Protein AF-A0A356X049-F1 (afdb_monomer)

Secondary structure (DSSP, 8-state):
----SEEEEEE--HHHHHHTEEEEEEEEETTS--S-EEEEEEETTTTEEEEPPHHHHHHHHHHH-HHHHHHHHHHHHHHHHHHHHTT-

Nearest PDB structures (foldseek):
  8e2l-assembly1_A  TM=7.341E-01  e=4.185E-02  Lates calcarifer
  8e2l-assembly1_D  TM=7.223E-01  e=1.070E-01  Lates calcarifer
  8e2l-assembly1_F  TM=7.205E-01  e=1.070E-01  Lates calcarifer
  8e2l-assembly1_E  TM=7.245E-01  e=1.766E-01  Lates calcarifer
  7t8c-assembly1_B  TM=7.246E-01  e=2.002E-01  Homo sapiens

Foldseek 3Di:
DPPDQWDKDKDDDPLCVVVQKIWIATCHHNVDDHGDIAIWGADPVVRDIGHDDPVVVVVVCCSPPVPVVVVVVVVVVVVVVVVVVVVD

Sequence (88 aa):
LQVSDVVLGLSRKPEEKA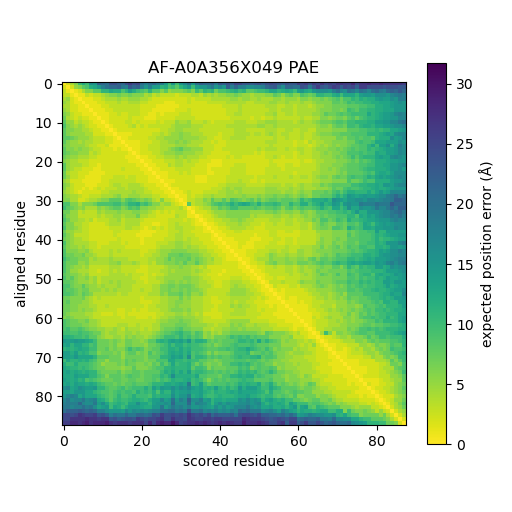TGYARLFVAKNRAGMDGINMVIKIDTAKSTFKTVTADEKEEYDILTNPKQKMKEIWNRVQTAKKELHDGE

Mean predicted aligned error: 6.98 Å

Solvent-accessible surface area (backbone atoms only — not comparable to full-atom values): 5174 Å² total; per-residue (Å²): 132,86,82,70,56,63,39,76,44,81,47,66,55,75,72,33,56,77,73,27,39,36,39,42,31,29,75,36,35,75,93,50,80,50,75,45,76,41,67,33,35,46,43,76,92,75,74,42,78,40,80,58,52,78,68,58,45,51,53,49,45,43,74,76,39,46,72,61,48,52,51,54,53,50,53,52,52,53,51,54,55,48,60,62,62,78,72,114

Radius of gyration: 18.75 Å; Cα contacts (8 Å, |Δi|>4): 97; chains: 1; bounding box: 48×43×43 Å

Structure (mmCIF, N/CA/C/O backbone):
data_AF-A0A356X049-F1
#
_entry.id   AF-A0A356X049-F1
#
loop_
_atom_site.group_PDB
_atom_site.id
_atom_site.type_symbol
_atom_site.label_atom_id
_atom_site.label_alt_id
_atom_site.label_comp_id
_atom_site.label_asym_id
_atom_site.label_entity_id
_atom_site.label_seq_id
_atom_site.pdbx_PDB_ins_code
_atom_site.Cartn_x
_atom_site.Cartn_y
_atom_site.Cartn_z
_atom_site.occupancy
_atom_site.B_iso_or_equiv
_atom_site.auth_seq_id
_atom_site.auth_comp_id
_atom_site.auth_asym_id
_atom_site.auth_atom_id
_atom_site.pdbx_PDB_model_num
ATOM 1 N N . LEU A 1 1 ? 23.730 -0.153 -14.908 1.00 47.47 1 LEU A N 1
ATOM 2 C CA . LEU A 1 1 ? 22.608 0.765 -15.222 1.00 47.47 1 LEU A CA 1
ATOM 3 C C . LEU A 1 1 ? 21.322 0.132 -14.714 1.00 47.47 1 LEU A C 1
ATOM 5 O O . LEU A 1 1 ? 21.096 -1.039 -14.984 1.00 47.47 1 LEU A O 1
ATOM 9 N N . GLN A 1 2 ? 20.528 0.853 -13.925 1.00 71.88 2 GLN A N 1
ATOM 10 C CA . GLN A 1 2 ? 19.272 0.328 -13.386 1.00 71.88 2 GLN A CA 1
ATOM 11 C C . GLN A 1 2 ? 18.201 0.358 -14.490 1.00 71.88 2 GLN A C 1
ATOM 13 O O . GLN A 1 2 ? 17.778 1.438 -14.894 1.00 71.88 2 GLN A O 1
ATOM 18 N N . VAL A 1 3 ? 17.806 -0.818 -14.986 1.00 88.88 3 VAL A N 1
ATOM 19 C CA . VAL A 1 3 ? 17.040 -0.992 -16.239 1.00 88.88 3 VAL A CA 1
ATOM 20 C C . VAL A 1 3 ? 15.559 -0.614 -16.107 1.00 88.88 3 VAL A C 1
ATOM 22 O O . VAL A 1 3 ? 14.954 -0.175 -17.074 1.00 88.88 3 VAL A O 1
ATOM 25 N N . SER A 1 4 ? 14.967 -0.755 -14.920 1.00 90.94 4 SER A N 1
ATOM 26 C CA . SER A 1 4 ? 13.523 -0.570 -14.726 1.00 90.94 4 SER A CA 1
ATOM 27 C C . SER A 1 4 ? 13.090 0.893 -14.819 1.00 90.94 4 SER A C 1
ATOM 29 O O . SER A 1 4 ? 13.688 1.752 -14.163 1.00 90.94 4 SER A O 1
ATOM 31 N N . ASP A 1 5 ? 12.003 1.151 -15.549 1.00 91.81 5 ASP A N 1
ATOM 32 C CA . ASP A 1 5 ? 11.368 2.472 -15.630 1.00 91.81 5 ASP A CA 1
ATOM 33 C C . ASP A 1 5 ? 10.538 2.798 -14.380 1.00 91.81 5 ASP A C 1
ATOM 35 O O . ASP A 1 5 ? 10.598 3.918 -13.875 1.00 91.81 5 ASP A O 1
ATOM 39 N N . VAL A 1 6 ? 9.819 1.815 -13.831 1.00 92.12 6 VAL A N 1
ATOM 40 C CA . VAL A 1 6 ? 9.024 1.950 -12.601 1.00 92.12 6 VAL A CA 1
ATOM 41 C C . VAL A 1 6 ? 9.294 0.758 -11.686 1.00 92.12 6 VAL A C 1
ATOM 43 O O . VAL A 1 6 ? 9.396 -0.377 -12.148 1.00 92.12 6 VAL A O 1
ATOM 46 N N . VAL A 1 7 ? 9.412 1.011 -10.384 1.00 93.69 7 VAL A N 1
ATOM 47 C CA . VAL A 1 7 ? 9.501 -0.026 -9.349 1.00 93.69 7 VAL A CA 1
ATOM 48 C C . VAL A 1 7 ? 8.414 0.239 -8.322 1.00 93.69 7 VAL A C 1
ATOM 50 O O . VAL A 1 7 ? 8.370 1.313 -7.721 1.00 93.69 7 VAL A O 1
ATOM 53 N N . LEU A 1 8 ? 7.549 -0.751 -8.121 1.00 94.00 8 LEU A N 1
ATOM 54 C CA . LEU A 1 8 ? 6.446 -0.700 -7.170 1.00 94.00 8 LEU A CA 1
ATOM 55 C C . LEU A 1 8 ? 6.681 -1.724 -6.059 1.00 94.00 8 LEU A C 1
ATOM 57 O O . LEU A 1 8 ? 7.007 -2.878 -6.329 1.00 94.00 8 LEU A O 1
ATOM 61 N N . GLY A 1 9 ? 6.501 -1.305 -4.814 1.00 94.75 9 GLY A N 1
ATOM 62 C CA . GLY A 1 9 ? 6.472 -2.173 -3.646 1.00 94.75 9 GLY A CA 1
ATOM 63 C C . GLY A 1 9 ? 5.034 -2.408 -3.210 1.00 94.75 9 GLY A C 1
ATOM 64 O O . GLY A 1 9 ? 4.290 -1.454 -3.005 1.00 94.75 9 GLY A O 1
ATOM 65 N N . LEU A 1 10 ? 4.642 -3.668 -3.034 1.00 93.50 10 LEU A N 1
ATOM 66 C CA . LEU A 1 10 ? 3.365 -4.017 -2.420 1.00 93.50 10 LEU A CA 1
ATOM 67 C C . LEU A 1 10 ? 3.616 -4.559 -1.016 1.00 93.50 10 LEU A C 1
ATOM 69 O O . LEU A 1 10 ? 4.350 -5.531 -0.848 1.00 93.50 10 LEU A O 1
ATOM 73 N N . SER A 1 11 ? 2.992 -3.950 -0.013 1.00 91.56 11 SER A N 1
ATOM 74 C CA . SER A 1 11 ? 3.188 -4.310 1.392 1.00 91.56 11 SER A CA 1
ATOM 75 C C . SER A 1 11 ? 1.858 -4.457 2.124 1.00 91.56 11 SER A C 1
ATOM 77 O O . SER A 1 11 ? 0.905 -3.724 1.856 1.00 91.56 11 SER A O 1
ATOM 79 N N . ARG A 1 12 ? 1.790 -5.461 3.006 1.00 91.19 12 ARG A N 1
ATOM 80 C CA . ARG A 1 12 ? 0.627 -5.796 3.836 1.00 91.19 12 ARG A CA 1
ATOM 81 C C . ARG A 1 12 ? 1.075 -6.463 5.130 1.00 91.19 12 ARG A C 1
ATOM 83 O O . ARG A 1 12 ? 1.751 -7.491 5.078 1.00 91.19 12 ARG A O 1
ATOM 90 N N . LYS A 1 13 ? 0.652 -5.930 6.271 1.00 90.56 13 LYS A N 1
ATOM 91 C CA . LYS A 1 13 ? 0.670 -6.617 7.566 1.00 90.56 13 LYS A CA 1
ATOM 92 C C . LYS A 1 13 ? -0.435 -7.685 7.621 1.00 90.56 13 LYS A C 1
ATOM 94 O O . LYS A 1 13 ? -1.360 -7.653 6.804 1.00 90.56 13 LYS A O 1
ATOM 99 N N . PRO A 1 14 ? -0.376 -8.634 8.573 1.00 90.31 14 PRO A N 1
ATOM 100 C CA . PRO A 1 14 ? -1.397 -9.676 8.712 1.00 90.31 14 PRO A CA 1
ATOM 101 C C . PRO A 1 14 ? -2.831 -9.132 8.832 1.00 90.31 14 PRO A C 1
ATOM 103 O O . PRO A 1 14 ? -3.743 -9.675 8.215 1.00 90.31 14 PRO A O 1
ATOM 106 N N . GLU A 1 15 ? -3.013 -8.026 9.553 1.00 89.12 15 GLU A N 1
ATOM 107 C CA . GLU A 1 15 ? -4.308 -7.358 9.760 1.00 89.12 15 GLU A CA 1
ATOM 108 C C . GLU A 1 15 ? -4.867 -6.758 8.456 1.00 89.12 15 GLU A C 1
ATOM 110 O O . GLU A 1 15 ? -6.044 -6.919 8.129 1.00 89.12 15 GLU A O 1
ATOM 115 N N . GLU A 1 16 ? -4.001 -6.138 7.651 1.00 90.19 16 GLU A N 1
ATOM 116 C CA . GLU A 1 16 ? -4.352 -5.598 6.330 1.00 90.19 16 GLU A CA 1
ATOM 117 C C . GLU A 1 16 ? -4.694 -6.732 5.348 1.00 90.19 16 GLU A C 1
ATOM 119 O O . GLU A 1 16 ? -5.633 -6.636 4.561 1.00 90.19 16 GLU A O 1
ATOM 124 N N . LYS A 1 17 ? -3.985 -7.868 5.430 1.00 89.81 17 LYS A N 1
ATOM 125 C CA . LYS A 1 17 ? -4.277 -9.049 4.604 1.00 89.81 17 LYS A CA 1
ATOM 126 C C . LYS A 1 17 ? -5.667 -9.624 4.892 1.00 89.81 17 LYS A C 1
ATOM 128 O O . LYS A 1 17 ? -6.328 -10.048 3.949 1.00 89.81 17 LYS A O 1
ATOM 133 N N . ALA A 1 18 ? -6.096 -9.642 6.155 1.00 88.75 18 ALA A N 1
ATOM 134 C CA . ALA A 1 18 ? -7.405 -10.166 6.550 1.00 88.75 18 ALA A CA 1
ATOM 135 C C . ALA A 1 18 ? -8.571 -9.307 6.029 1.00 88.75 18 ALA A C 1
ATOM 137 O O . ALA A 1 18 ? -9.624 -9.835 5.686 1.00 88.75 18 ALA A O 1
ATOM 138 N N . THR A 1 19 ? -8.366 -7.995 5.932 1.00 90.69 19 THR A N 1
ATOM 139 C CA . THR A 1 19 ? -9.366 -7.013 5.476 1.00 90.69 19 THR A CA 1
ATOM 140 C C . THR A 1 19 ? -9.302 -6.736 3.969 1.00 90.69 19 THR A C 1
ATOM 142 O O . THR A 1 19 ? -10.197 -6.113 3.399 1.00 90.69 19 THR A O 1
ATOM 145 N N . GLY A 1 20 ? -8.252 -7.216 3.300 1.00 91.50 20 GLY A N 1
ATOM 146 C CA . GLY A 1 20 ? -8.005 -6.984 1.879 1.00 91.50 20 GLY A CA 1
ATOM 147 C C . GLY A 1 20 ? -7.321 -5.648 1.583 1.00 91.50 20 GLY A C 1
ATOM 148 O O . GLY A 1 20 ? -7.098 -5.343 0.413 1.00 91.50 20 GLY A O 1
ATOM 149 N N . TYR A 1 21 ? -6.946 -4.865 2.596 1.00 94.94 21 TYR A N 1
ATOM 150 C CA . TYR A 1 21 ? -6.181 -3.634 2.409 1.00 94.94 21 TYR A CA 1
ATOM 151 C C . TYR A 1 21 ? -4.710 -3.917 2.086 1.00 94.94 21 TYR A C 1
ATOM 153 O O . TYR A 1 21 ? -4.146 -4.955 2.440 1.00 94.94 21 TYR A O 1
ATOM 161 N N . ALA A 1 22 ? -4.078 -2.985 1.378 1.00 93.94 22 ALA A N 1
ATOM 162 C CA . ALA A 1 22 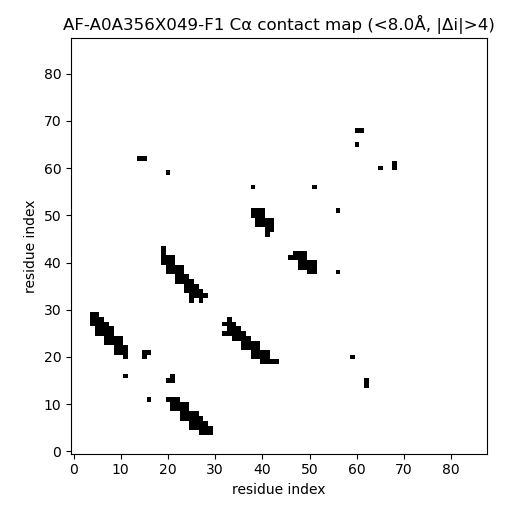? -2.660 -3.014 1.067 1.00 93.94 22 ALA A CA 1
ATOM 163 C C . ALA A 1 22 ? -2.093 -1.621 0.842 1.00 93.94 22 ALA A C 1
ATOM 165 O O . ALA A 1 22 ? -2.807 -0.696 0.456 1.00 93.94 22 ALA A O 1
ATOM 166 N N . ARG A 1 23 ? -0.775 -1.506 0.993 1.00 92.62 23 ARG A N 1
ATOM 167 C CA . ARG A 1 23 ? -0.028 -0.304 0.643 1.00 92.62 23 ARG A CA 1
ATOM 168 C C . ARG A 1 23 ? 0.823 -0.546 -0.595 1.00 92.62 23 ARG A C 1
ATOM 170 O O . ARG A 1 23 ? 1.678 -1.436 -0.608 1.00 92.62 23 ARG A O 1
ATOM 177 N N . LEU A 1 24 ? 0.588 0.277 -1.611 1.00 94.50 24 LEU A N 1
ATOM 178 C CA . LEU A 1 24 ? 1.360 0.350 -2.841 1.00 94.50 24 LEU A CA 1
ATOM 179 C C . LEU A 1 24 ? 2.320 1.536 -2.758 1.00 94.50 24 LEU A C 1
ATOM 181 O O . LEU A 1 24 ? 1.892 2.683 -2.650 1.00 94.50 24 LEU A O 1
ATOM 185 N N . PHE A 1 25 ? 3.611 1.243 -2.799 1.00 95.31 25 PHE A N 1
ATOM 186 C CA . PHE A 1 25 ? 4.690 2.214 -2.710 1.00 95.31 25 PHE A CA 1
ATOM 187 C C . PHE A 1 25 ? 5.384 2.364 -4.061 1.00 95.31 25 PHE A C 1
ATOM 189 O O . PHE A 1 25 ? 5.793 1.371 -4.660 1.00 95.31 25 PHE A O 1
ATOM 196 N N . VAL A 1 26 ? 5.561 3.594 -4.533 1.00 95.00 26 VAL A N 1
ATOM 197 C CA . VAL A 1 26 ? 6.349 3.881 -5.737 1.00 95.00 26 VAL A CA 1
ATOM 198 C C . VAL A 1 26 ? 7.806 4.079 -5.327 1.00 95.00 26 VAL A C 1
ATOM 200 O O . VAL A 1 26 ? 8.198 5.153 -4.882 1.00 95.00 26 VAL A O 1
ATOM 203 N N . ALA A 1 27 ? 8.617 3.032 -5.470 1.00 93.50 27 ALA A N 1
ATOM 204 C CA . ALA A 1 27 ? 10.036 3.060 -5.113 1.00 93.50 27 ALA A CA 1
ATOM 205 C C . ALA A 1 27 ? 10.904 3.732 -6.185 1.00 93.50 27 ALA A C 1
ATOM 207 O O . ALA A 1 27 ? 11.963 4.274 -5.883 1.00 93.50 27 ALA A O 1
ATOM 208 N N . LYS A 1 28 ? 10.472 3.674 -7.446 1.00 92.56 28 LYS A N 1
ATOM 209 C CA . LYS A 1 28 ? 11.116 4.366 -8.562 1.00 92.56 28 LYS A CA 1
ATOM 210 C C . LYS A 1 28 ? 10.076 4.712 -9.608 1.00 92.56 28 LYS A C 1
ATOM 212 O O . LYS A 1 28 ? 9.260 3.861 -9.954 1.00 92.56 28 LYS A O 1
ATOM 217 N N . ASN A 1 29 ? 10.186 5.905 -10.172 1.00 93.69 29 ASN A N 1
ATOM 218 C CA . ASN A 1 29 ? 9.500 6.278 -11.395 1.00 93.69 29 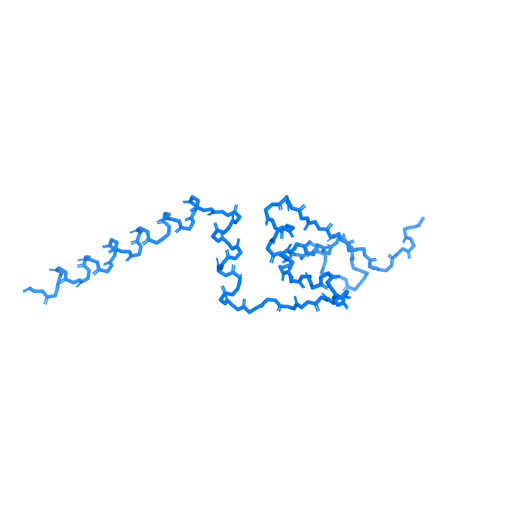ASN A CA 1
ATOM 219 C C . ASN A 1 29 ? 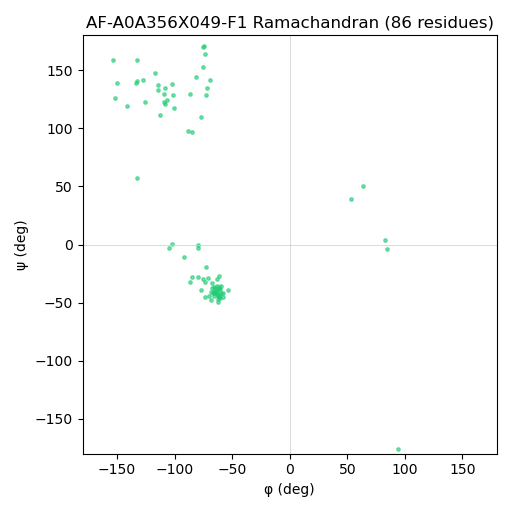10.432 7.153 -12.246 1.00 93.69 29 ASN A C 1
ATOM 221 O O . ASN A 1 29 ? 10.870 8.214 -11.811 1.00 93.69 29 ASN A O 1
ATOM 225 N N . ARG A 1 30 ? 10.765 6.698 -13.458 1.00 89.75 30 ARG A N 1
ATOM 226 C CA . ARG A 1 30 ? 11.649 7.404 -14.401 1.00 89.75 30 ARG A CA 1
ATOM 227 C C . ARG A 1 30 ? 11.099 8.767 -14.823 1.00 89.75 30 ARG A C 1
ATOM 229 O O . ARG A 1 30 ? 11.886 9.648 -15.153 1.00 89.75 30 ARG A O 1
ATOM 236 N N . ALA A 1 31 ? 9.779 8.941 -14.791 1.00 88.69 31 ALA A N 1
ATOM 237 C CA . ALA A 1 31 ? 9.123 10.218 -15.055 1.00 88.69 31 ALA A CA 1
ATOM 238 C C . ALA A 1 31 ? 9.141 11.180 -13.843 1.00 88.69 31 ALA A C 1
ATOM 240 O O . ALA A 1 31 ? 8.629 12.290 -13.952 1.00 88.69 31 ALA A O 1
ATOM 241 N N . GLY A 1 32 ? 9.720 10.776 -12.703 1.00 83.50 32 GLY A N 1
ATOM 242 C CA . GLY A 1 32 ? 9.658 11.498 -11.424 1.00 83.50 32 GLY A CA 1
ATOM 243 C C . GLY A 1 32 ? 8.511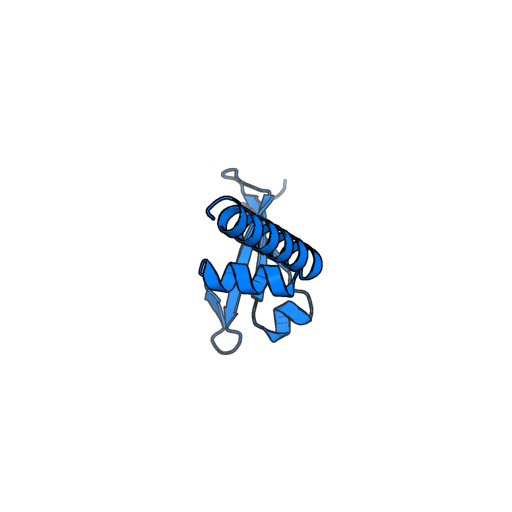 11.012 -10.529 1.00 83.50 32 GLY A C 1
ATOM 244 O O . GLY A 1 32 ? 7.813 10.073 -10.887 1.00 83.50 32 GLY A O 1
ATOM 245 N N . MET A 1 33 ? 8.290 11.633 -9.364 1.00 87.25 33 MET A N 1
ATOM 246 C CA . MET A 1 33 ? 7.263 11.222 -8.379 1.00 87.25 33 MET A CA 1
ATOM 247 C C . MET A 1 33 ? 7.481 9.819 -7.771 1.00 87.25 33 MET A C 1
ATOM 249 O O . MET A 1 33 ? 6.579 8.980 -7.735 1.00 87.25 33 MET A O 1
ATOM 253 N N . ASP A 1 34 ? 8.687 9.553 -7.280 1.00 90.50 34 ASP A N 1
ATOM 254 C CA . ASP A 1 34 ? 8.939 8.470 -6.327 1.00 90.50 34 ASP A CA 1
ATOM 255 C C . ASP A 1 34 ? 8.448 8.829 -4.908 1.00 90.50 34 ASP A C 1
ATOM 257 O O . ASP A 1 34 ? 8.014 9.947 -4.630 1.00 90.50 34 ASP A O 1
ATOM 261 N N . GLY A 1 35 ? 8.442 7.849 -4.004 1.00 89.62 35 GLY A N 1
ATOM 262 C CA . GLY A 1 35 ? 8.086 8.055 -2.598 1.00 89.62 35 GLY A CA 1
ATOM 263 C C . GLY A 1 35 ? 6.583 8.012 -2.293 1.00 89.62 35 GLY A C 1
ATOM 264 O O . GLY A 1 35 ? 6.187 8.076 -1.128 1.00 89.62 35 GLY A O 1
ATOM 265 N N . ILE A 1 36 ? 5.728 7.881 -3.311 1.00 91.31 36 ILE A N 1
ATOM 266 C CA . ILE A 1 36 ? 4.271 7.897 -3.142 1.00 91.31 36 ILE A CA 1
ATOM 267 C C . ILE A 1 36 ? 3.796 6.599 -2.487 1.00 91.31 36 ILE A C 1
ATOM 269 O O . ILE A 1 36 ? 4.075 5.506 -2.977 1.00 91.31 36 ILE A O 1
ATOM 273 N N . ASN A 1 37 ? 3.014 6.736 -1.415 1.00 91.12 37 ASN A N 1
ATOM 274 C CA . ASN A 1 37 ? 2.294 5.645 -0.768 1.00 91.12 37 ASN A CA 1
ATOM 275 C C . ASN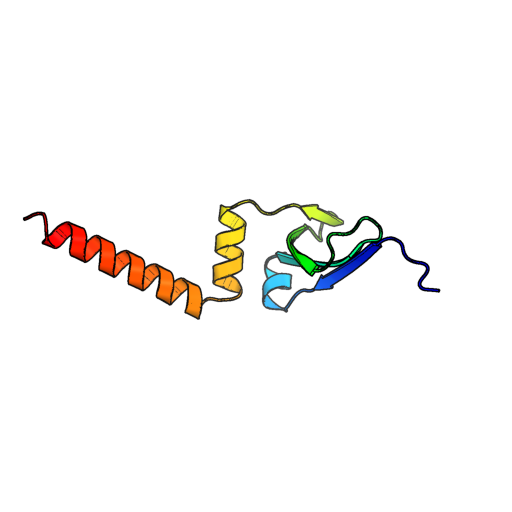 A 1 37 ? 0.796 5.773 -1.035 1.00 91.12 37 ASN A C 1
ATOM 277 O O . ASN A 1 37 ? 0.168 6.755 -0.642 1.00 91.12 37 ASN A O 1
ATOM 281 N N . MET A 1 38 ? 0.223 4.751 -1.657 1.00 91.94 38 MET A N 1
ATOM 282 C CA . MET A 1 38 ? -1.209 4.644 -1.905 1.00 91.94 38 MET A CA 1
ATOM 283 C C . MET A 1 38 ? -1.779 3.480 -1.111 1.00 91.94 38 MET A C 1
ATOM 285 O O . MET A 1 38 ? -1.198 2.395 -1.073 1.00 91.94 38 MET A O 1
ATOM 289 N N . VAL A 1 39 ? -2.936 3.702 -0.501 1.00 93.38 39 VAL A N 1
ATOM 290 C CA . VAL A 1 39 ? -3.738 2.629 0.082 1.00 93.38 39 VAL A CA 1
ATOM 291 C C . VAL A 1 39 ? -4.627 2.071 -1.023 1.00 93.38 39 VAL A C 1
ATOM 293 O O . VAL A 1 39 ? -5.274 2.826 -1.747 1.00 93.38 39 VAL A O 1
ATOM 296 N N . ILE A 1 40 ? -4.627 0.754 -1.181 1.00 95.00 40 ILE A N 1
ATOM 297 C CA . ILE A 1 40 ? -5.432 0.044 -2.173 1.00 95.00 40 ILE A CA 1
ATOM 298 C C . ILE A 1 40 ? -6.137 -1.140 -1.519 1.00 95.00 40 ILE A C 1
ATOM 300 O O . ILE A 1 40 ? -5.694 -1.655 -0.492 1.00 95.00 40 ILE A O 1
ATOM 304 N N . LYS A 1 41 ? -7.213 -1.606 -2.146 1.00 94.62 41 LYS A N 1
ATOM 305 C CA . LYS A 1 41 ? -7.918 -2.830 -1.761 1.00 94.62 41 LYS A CA 1
ATOM 306 C C . LYS A 1 41 ? -7.661 -3.916 -2.797 1.00 94.62 41 LYS A C 1
ATOM 308 O O . LYS A 1 41 ? -7.722 -3.661 -3.999 1.00 94.62 41 LYS A O 1
ATOM 313 N N . ILE A 1 42 ? -7.353 -5.119 -2.334 1.00 94.19 42 ILE A N 1
ATOM 314 C CA . ILE A 1 42 ? -7.035 -6.278 -3.165 1.00 94.19 42 ILE A CA 1
ATOM 315 C C . ILE A 1 42 ? -8.145 -7.299 -3.001 1.00 94.19 42 ILE A C 1
ATOM 317 O O . ILE A 1 42 ? -8.274 -7.931 -1.955 1.00 94.19 42 ILE A O 1
ATOM 321 N N . ASP A 1 43 ? -8.913 -7.492 -4.064 1.00 92.62 43 ASP A N 1
ATOM 322 C CA . ASP A 1 43 ? -9.866 -8.587 -4.154 1.00 92.62 43 ASP A CA 1
ATOM 323 C C . ASP A 1 43 ? -9.109 -9.824 -4.648 1.00 92.62 43 ASP A C 1
ATOM 325 O O . ASP A 1 43 ? -8.856 -9.980 -5.844 1.00 92.62 43 ASP A O 1
ATOM 329 N N . THR A 1 44 ? -8.687 -10.682 -3.716 1.00 89.31 44 THR A N 1
ATOM 330 C CA . THR A 1 44 ? -7.918 -11.895 -4.037 1.00 89.31 44 THR A CA 1
ATOM 331 C C . THR A 1 44 ? -8.763 -12.982 -4.690 1.00 89.31 44 THR A C 1
ATOM 333 O O . THR A 1 44 ? -8.199 -13.862 -5.328 1.00 89.31 44 THR A O 1
ATOM 336 N N . ALA A 1 45 ? -10.092 -12.932 -4.559 1.00 91.94 45 ALA A N 1
ATOM 337 C CA . ALA A 1 45 ? -10.979 -13.865 -5.249 1.00 91.94 45 ALA A CA 1
ATOM 338 C C . ALA A 1 45 ? -11.074 -13.535 -6.746 1.00 91.94 45 ALA A C 1
ATOM 340 O O . ALA A 1 45 ? -11.207 -14.434 -7.572 1.00 91.94 45 ALA A O 1
ATOM 341 N N . LYS A 1 46 ? -10.977 -12.247 -7.096 1.00 93.06 46 LYS A N 1
ATOM 342 C CA . LYS A 1 46 ? -11.043 -11.760 -8.484 1.00 93.06 46 LYS A CA 1
ATOM 343 C C . LYS A 1 46 ? -9.689 -11.355 -9.069 1.00 93.06 46 LYS A C 1
ATOM 345 O O . LYS A 1 46 ? -9.634 -10.971 -10.231 1.00 93.06 46 LYS A O 1
ATOM 350 N N . SER A 1 47 ? -8.613 -11.411 -8.284 1.00 91.50 47 SER A N 1
ATOM 351 C CA . SER A 1 47 ? -7.276 -10.919 -8.652 1.00 91.50 47 SER A CA 1
ATOM 352 C C . SER A 1 47 ? -7.282 -9.463 -9.140 1.00 91.50 47 SER A C 1
ATOM 354 O O . SER A 1 47 ? -6.577 -9.115 -10.086 1.00 91.50 47 SER A O 1
ATOM 356 N N . THR A 1 48 ? -8.084 -8.600 -8.504 1.00 93.12 48 THR A N 1
ATOM 357 C CA . THR A 1 48 ? -8.210 -7.184 -8.897 1.00 93.12 48 THR A CA 1
ATOM 358 C C . THR A 1 48 ? -7.738 -6.230 -7.807 1.00 93.12 48 THR A C 1
ATOM 360 O O . THR A 1 48 ? -7.883 -6.498 -6.612 1.00 93.12 48 THR A O 1
ATOM 363 N N . PHE A 1 49 ? -7.195 -5.092 -8.238 1.00 93.56 49 PHE A N 1
ATOM 364 C CA . PHE A 1 49 ? -6.841 -3.964 -7.383 1.00 93.56 49 PHE A CA 1
ATOM 365 C C . PHE A 1 49 ? -7.896 -2.870 -7.520 1.00 93.56 49 PHE A C 1
ATOM 367 O O . PHE A 1 49 ? -8.338 -2.565 -8.628 1.00 93.56 49 PHE A O 1
ATOM 374 N N . LYS A 1 50 ? -8.284 -2.266 -6.399 1.00 93.69 50 LYS A N 1
ATOM 375 C CA . LYS A 1 50 ? -9.227 -1.148 -6.346 1.00 93.69 50 LYS A CA 1
ATOM 376 C C . LYS A 1 50 ? -8.626 0.001 -5.553 1.00 93.69 50 LYS A C 1
ATOM 378 O O . LYS A 1 50 ? -7.956 -0.211 -4.542 1.00 93.69 50 LYS A O 1
ATOM 383 N N . THR A 1 51 ? -8.886 1.216 -6.011 1.00 92.19 51 THR A N 1
ATOM 384 C CA . THR A 1 51 ? -8.638 2.425 -5.226 1.00 92.19 51 THR A CA 1
ATOM 385 C C . THR A 1 51 ? -9.623 2.481 -4.068 1.00 92.19 51 THR A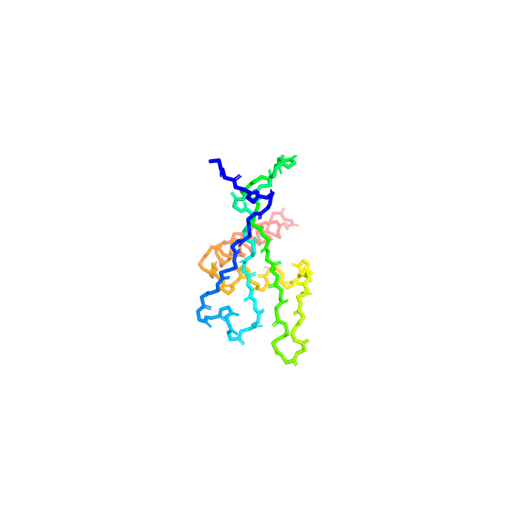 C 1
ATOM 387 O O . THR A 1 51 ? -10.789 2.130 -4.241 1.00 92.19 51 THR A O 1
ATOM 390 N N . VAL A 1 52 ? -9.158 2.926 -2.907 1.00 93.06 52 VAL A N 1
ATOM 391 C CA . VAL A 1 52 ? -10.025 3.121 -1.742 1.00 93.06 52 VAL A CA 1
ATOM 392 C C . VAL A 1 52 ? -10.765 4.450 -1.835 1.00 93.06 52 VAL A C 1
ATOM 394 O O . VAL A 1 52 ? -10.222 5.446 -2.321 1.00 93.06 52 VAL A O 1
ATOM 397 N N . THR A 1 53 ? -12.006 4.463 -1.364 1.00 93.31 53 THR A N 1
ATOM 398 C CA . THR A 1 53 ? -12.766 5.698 -1.138 1.00 93.31 53 THR A CA 1
ATOM 399 C C . THR A 1 53 ? -12.266 6.436 0.113 1.00 93.31 53 THR A C 1
ATOM 401 O O . THR A 1 53 ? -11.448 5.915 0.871 1.00 93.31 53 THR A O 1
ATOM 404 N N . ALA A 1 54 ? -12.731 7.670 0.337 1.00 88.75 54 ALA A N 1
ATOM 405 C CA . ALA A 1 54 ? -12.352 8.441 1.526 1.00 88.75 54 ALA A CA 1
ATOM 406 C C . ALA A 1 54 ? -12.777 7.751 2.836 1.00 88.75 54 ALA A C 1
ATOM 408 O O . ALA A 1 54 ? -12.021 7.767 3.801 1.00 88.75 54 ALA A O 1
ATOM 409 N N . ASP A 1 55 ? -13.944 7.106 2.828 1.00 89.12 55 ASP A N 1
ATOM 410 C CA . ASP A 1 55 ? -14.502 6.379 3.972 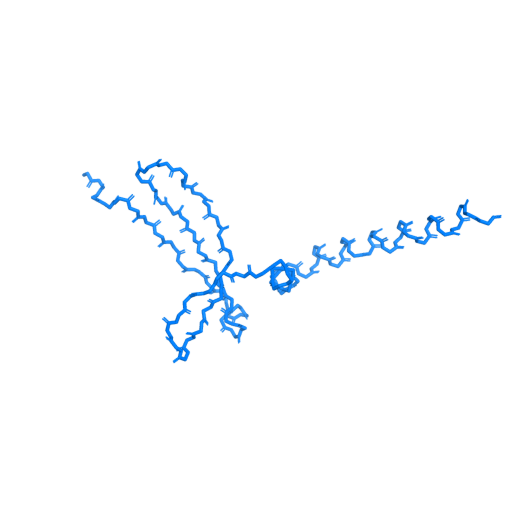1.00 89.12 55 ASP A CA 1
ATOM 411 C C . ASP A 1 55 ? -13.674 5.120 4.294 1.00 89.12 55 ASP A C 1
ATOM 413 O O . ASP A 1 55 ? -13.187 4.940 5.407 1.00 89.12 55 ASP A O 1
ATOM 417 N N . GLU A 1 56 ? -13.359 4.317 3.272 1.00 90.38 56 GLU A N 1
ATOM 418 C CA . GLU A 1 56 ? -12.487 3.140 3.414 1.00 90.38 56 GLU A CA 1
ATOM 419 C C . GLU A 1 56 ? -11.059 3.505 3.836 1.00 90.38 56 GLU A C 1
ATOM 421 O O . GLU A 1 56 ? -10.371 2.725 4.497 1.00 90.38 56 GLU A O 1
ATOM 426 N N . LYS A 1 57 ? -10.585 4.694 3.452 1.00 89.69 57 LYS A N 1
ATOM 427 C CA . LYS A 1 57 ? -9.292 5.199 3.910 1.00 89.69 57 LYS A CA 1
ATOM 428 C C . LYS A 1 57 ? -9.323 5.521 5.404 1.00 89.69 57 LYS A C 1
ATOM 430 O O . LYS A 1 57 ? -8.363 5.200 6.097 1.00 89.69 57 LYS A O 1
ATOM 435 N N . GLU A 1 58 ? -10.405 6.113 5.904 1.00 87.56 58 GLU A N 1
ATOM 436 C CA . GLU A 1 58 ? -10.565 6.346 7.340 1.00 87.56 58 GLU A CA 1
ATOM 437 C C . GLU A 1 58 ? -10.631 5.023 8.115 1.00 87.56 58 GLU A C 1
ATOM 439 O O . GLU A 1 58 ? -9.947 4.882 9.130 1.00 87.56 58 GLU A O 1
ATOM 444 N N . GLU A 1 59 ? -11.346 4.021 7.597 1.00 87.88 59 GLU A N 1
ATOM 445 C CA . GLU A 1 59 ? -11.349 2.666 8.165 1.00 87.88 59 GLU A CA 1
ATOM 446 C C . GLU A 1 59 ? -9.933 2.062 8.209 1.00 87.88 59 GLU A C 1
ATOM 448 O O . GLU A 1 59 ? -9.502 1.530 9.237 1.00 87.88 59 GLU A O 1
ATOM 453 N N . TYR A 1 60 ? -9.168 2.201 7.123 1.00 89.12 60 TYR A N 1
ATOM 454 C CA . TYR A 1 60 ? -7.770 1.776 7.067 1.00 89.12 60 TYR A CA 1
ATOM 455 C C . TYR A 1 60 ? -6.885 2.498 8.099 1.00 89.12 60 TYR A C 1
ATOM 457 O O . TYR A 1 60 ? -6.046 1.867 8.751 1.00 89.12 60 TYR A O 1
ATOM 465 N N . ASP A 1 61 ? -7.061 3.807 8.278 1.00 88.25 61 ASP A N 1
ATOM 466 C CA . ASP A 1 61 ? -6.313 4.592 9.265 1.00 88.25 61 ASP A CA 1
ATOM 467 C C . ASP A 1 61 ? -6.648 4.165 10.705 1.00 88.25 61 ASP A C 1
ATOM 469 O O . ASP A 1 61 ? -5.758 4.095 11.557 1.00 88.25 61 ASP A O 1
ATOM 473 N N . ILE A 1 62 ? -7.907 3.812 10.984 1.00 86.38 62 ILE A N 1
ATOM 474 C CA . ILE A 1 62 ? -8.326 3.273 12.286 1.00 86.38 62 ILE A CA 1
ATOM 475 C C . ILE A 1 62 ? -7.684 1.903 12.536 1.00 86.38 62 ILE A C 1
ATOM 477 O O . ILE A 1 62 ? -7.169 1.664 13.630 1.00 86.38 62 ILE A O 1
ATOM 481 N N . LEU A 1 63 ? -7.674 1.025 11.527 1.00 86.25 63 LEU A N 1
ATOM 482 C CA . LEU A 1 63 ? -7.065 -0.304 11.614 1.00 86.25 63 LEU A CA 1
ATOM 483 C C . LEU A 1 63 ? -5.552 -0.224 11.864 1.00 86.25 63 LEU A C 1
ATOM 485 O O . LEU A 1 63 ? -5.013 -0.955 12.690 1.00 86.25 63 LEU A O 1
ATOM 489 N N . THR A 1 64 ? -4.854 0.656 11.147 1.00 85.81 64 THR A N 1
ATOM 490 C CA . THR A 1 64 ? -3.384 0.708 11.173 1.00 85.81 64 THR A CA 1
ATOM 491 C C . THR A 1 64 ? -2.820 1.578 12.293 1.00 85.81 64 THR A C 1
ATOM 493 O O . THR A 1 64 ? -1.763 1.251 12.842 1.00 85.81 64 THR A O 1
ATOM 496 N N . ASN A 1 65 ? -3.530 2.644 12.678 1.00 86.69 65 ASN A N 1
ATOM 497 C CA . ASN A 1 65 ? -3.093 3.635 13.661 1.00 86.69 65 ASN A CA 1
ATOM 498 C C . ASN A 1 65 ? -4.193 3.959 14.709 1.00 86.69 65 ASN A C 1
ATOM 500 O O . ASN A 1 65 ? -4.515 5.134 14.942 1.00 86.69 65 ASN A O 1
ATOM 504 N N . PRO A 1 66 ? -4.713 2.960 15.454 1.00 83.44 66 PRO A N 1
ATOM 505 C CA . PRO A 1 66 ? -5.878 3.139 16.331 1.00 83.44 66 PRO A CA 1
ATOM 506 C C . PRO A 1 66 ? -5.662 4.185 17.435 1.00 83.44 66 PRO A C 1
ATOM 508 O O . PRO A 1 66 ? -6.548 4.983 17.736 1.00 83.44 66 PRO A O 1
ATOM 511 N N . LYS A 1 67 ? -4.457 4.249 18.021 1.00 84.44 67 LYS A N 1
ATOM 512 C CA . LYS A 1 67 ? -4.125 5.213 19.090 1.00 84.44 67 LYS A CA 1
ATOM 513 C C . LYS A 1 67 ? -4.168 6.667 18.617 1.00 84.44 67 LYS A C 1
ATOM 515 O O . LYS A 1 67 ? -4.574 7.548 19.372 1.00 84.44 67 LYS A O 1
ATOM 520 N N . GLN A 1 68 ? -3.725 6.921 17.388 1.00 85.06 68 GLN A N 1
ATOM 521 C CA . GLN A 1 68 ? -3.650 8.271 16.837 1.00 85.06 68 GLN A CA 1
ATOM 522 C C . GLN A 1 68 ? -5.048 8.784 16.485 1.00 85.06 68 GLN A C 1
ATOM 524 O O . GLN A 1 68 ? -5.402 9.893 16.885 1.00 85.06 68 GLN A O 1
ATOM 529 N N . LYS A 1 69 ? -5.869 7.946 15.840 1.00 84.69 69 LYS A N 1
ATOM 530 C CA . LYS A 1 69 ? -7.264 8.280 15.529 1.00 84.69 69 LYS A CA 1
ATOM 531 C C . LYS A 1 69 ? -8.120 8.461 16.781 1.00 84.69 69 LYS A C 1
ATOM 533 O O . LYS A 1 69 ? -8.865 9.430 16.858 1.00 84.69 69 LYS A O 1
ATOM 538 N N . MET A 1 70 ? -7.950 7.623 17.807 1.00 82.88 70 MET A N 1
ATOM 539 C CA . MET A 1 70 ? -8.665 7.787 19.081 1.00 82.88 70 MET A CA 1
ATOM 540 C C . MET A 1 70 ? -8.383 9.153 19.728 1.00 82.88 70 MET A C 1
ATOM 542 O O . MET A 1 70 ? -9.297 9.813 20.217 1.00 82.88 70 MET A O 1
ATOM 546 N N . LYS A 1 71 ? -7.124 9.611 19.694 1.00 87.44 71 LYS A N 1
ATOM 547 C CA . LYS A 1 71 ? -6.740 10.931 20.214 1.00 87.44 71 LYS A CA 1
ATOM 548 C C . LYS A 1 71 ? -7.369 12.072 19.407 1.00 87.44 71 LYS A C 1
ATOM 550 O O . LYS A 1 71 ? -7.832 13.045 19.992 1.00 87.44 71 LYS A O 1
ATOM 555 N N . GLU A 1 72 ? -7.401 11.950 18.082 1.00 87.38 72 GLU A N 1
ATOM 556 C CA . GLU A 1 72 ? -8.042 12.925 17.190 1.00 87.38 72 GLU A CA 1
ATOM 557 C C . GLU A 1 72 ? -9.550 13.029 17.455 1.00 87.38 72 GLU A C 1
ATOM 559 O O . GLU A 1 72 ? -10.068 14.130 17.646 1.00 87.38 72 GLU A O 1
ATOM 564 N N . ILE A 1 73 ? -10.236 11.886 17.565 1.00 85.88 73 ILE A N 1
ATOM 565 C CA . ILE A 1 73 ? -11.663 11.818 17.904 1.00 85.88 73 ILE A CA 1
ATOM 566 C C . ILE A 1 73 ? -11.914 12.446 19.279 1.00 85.88 73 ILE A C 1
ATOM 568 O O . ILE A 1 73 ? -12.816 13.269 19.422 1.00 85.88 73 ILE A O 1
ATOM 572 N N . TRP A 1 74 ? -11.094 12.117 20.281 1.00 88.00 74 TRP A N 1
ATOM 573 C CA . TRP A 1 74 ? -11.239 12.659 21.632 1.00 88.00 74 TRP A CA 1
ATOM 574 C C . TRP A 1 74 ? -11.086 14.185 21.664 1.00 88.00 74 TRP A C 1
ATOM 576 O O . TRP A 1 74 ? -11.926 14.871 22.246 1.00 88.00 74 TRP A O 1
ATOM 586 N N . ASN A 1 75 ? -10.081 14.730 20.971 1.00 90.25 75 ASN A N 1
ATOM 587 C CA . ASN A 1 75 ? -9.902 16.179 20.840 1.00 90.25 75 ASN A CA 1
ATOM 588 C C . ASN A 1 75 ? -11.120 16.843 20.185 1.00 90.25 75 ASN A C 1
ATOM 590 O O . ASN A 1 75 ? -11.575 17.888 20.638 1.00 90.25 75 ASN A O 1
ATOM 594 N N . ARG A 1 76 ? -11.682 16.216 19.149 1.00 87.31 76 ARG A N 1
ATOM 595 C CA . ARG A 1 76 ? -12.844 16.731 18.417 1.00 87.31 76 ARG A CA 1
ATOM 596 C C . ARG A 1 76 ? -14.104 16.770 19.288 1.00 87.31 76 ARG A C 1
ATOM 598 O O . ARG A 1 76 ? -14.840 17.751 19.254 1.00 87.31 76 ARG A O 1
ATOM 605 N N . VAL A 1 77 ? -14.311 15.744 20.118 1.00 91.25 77 VAL A N 1
ATOM 606 C CA . VAL A 1 77 ? -15.397 15.704 21.114 1.00 91.25 77 VAL A CA 1
ATOM 607 C C . VAL A 1 77 ? -15.214 16.785 22.184 1.00 91.25 77 VAL A C 1
ATOM 609 O O . VAL A 1 77 ? -16.189 17.428 22.567 1.00 91.25 77 VAL A O 1
ATOM 612 N N . GLN A 1 78 ? -13.985 17.018 22.659 1.00 89.38 78 GLN A N 1
ATOM 613 C CA . GLN A 1 78 ? -13.702 18.086 23.627 1.00 89.38 78 GLN A CA 1
ATOM 614 C C . GLN A 1 78 ? -14.010 19.476 23.056 1.00 89.38 78 GLN A C 1
ATOM 616 O O . GLN A 1 78 ? -14.637 20.281 23.743 1.00 89.38 78 GLN A O 1
ATOM 621 N N . THR A 1 79 ? -13.624 19.744 21.805 1.00 88.62 79 THR A N 1
ATOM 622 C CA . THR A 1 79 ? -13.923 21.017 21.132 1.00 88.62 79 THR A CA 1
ATOM 623 C C . THR A 1 79 ? -15.426 21.233 20.984 1.00 88.62 79 THR A C 1
ATOM 625 O O . THR A 1 79 ? -15.924 22.262 21.425 1.00 88.62 79 THR A O 1
ATOM 628 N N . ALA A 1 80 ? -16.163 20.241 20.476 1.00 88.56 80 ALA A N 1
ATOM 629 C CA . ALA A 1 80 ? -17.615 20.346 20.319 1.00 88.56 80 ALA A CA 1
ATOM 630 C C . ALA A 1 80 ? -18.335 20.551 21.665 1.00 88.56 80 ALA A C 1
ATOM 632 O O . ALA A 1 80 ? -19.269 21.340 21.768 1.00 88.56 80 ALA A O 1
ATOM 633 N N . LYS A 1 81 ? -17.873 19.881 22.733 1.00 87.12 81 LYS A N 1
ATOM 634 C CA . LYS A 1 81 ? -18.410 20.085 24.086 1.00 87.12 81 LYS A CA 1
ATOM 635 C C . LYS A 1 81 ? -18.167 21.510 24.592 1.00 87.12 81 LYS A C 1
ATOM 637 O O . LYS A 1 81 ? -19.009 22.045 25.304 1.00 87.12 81 LYS A O 1
ATOM 642 N N . LYS A 1 82 ? -17.027 22.110 24.245 1.00 85.06 82 LYS A N 1
ATOM 643 C CA . LYS A 1 82 ? -16.693 23.489 24.612 1.00 85.06 82 LYS A CA 1
ATOM 644 C C . LYS A 1 82 ? -17.554 24.500 23.850 1.00 85.06 82 LYS A C 1
ATOM 646 O O . LYS A 1 82 ? -18.109 25.390 24.474 1.00 85.06 82 LYS A O 1
ATOM 651 N N . GLU A 1 83 ? -17.733 24.307 22.544 1.00 85.94 83 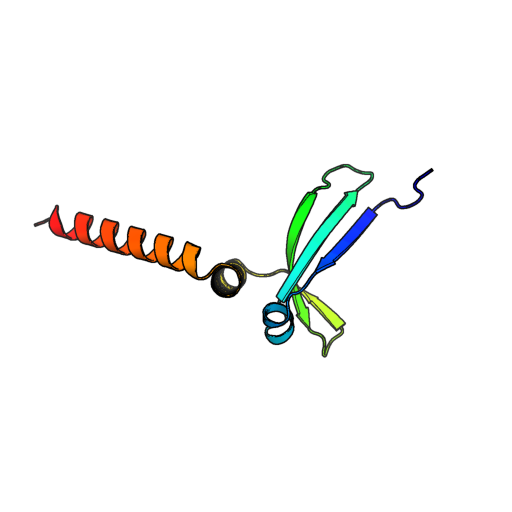GLU A N 1
ATOM 652 C CA . GLU A 1 83 ? -18.599 25.149 21.699 1.00 85.94 83 GLU A CA 1
ATOM 653 C C . GLU A 1 83 ? -20.061 25.144 22.165 1.00 85.94 83 GLU A C 1
ATOM 655 O O . GLU A 1 83 ? -20.726 26.172 22.111 1.00 85.94 83 GLU A O 1
ATOM 660 N N . LEU A 1 84 ? -20.551 24.006 22.667 1.00 79.62 84 LEU A N 1
ATOM 661 C CA . LEU A 1 84 ? -21.889 23.905 23.252 1.00 79.62 84 LEU A CA 1
ATOM 662 C C . LEU A 1 84 ? -22.009 24.614 24.610 1.00 79.62 84 LEU A C 1
ATOM 664 O O . LEU A 1 84 ? -23.094 25.062 24.950 1.00 79.62 84 LEU A O 1
ATOM 668 N N . HIS A 1 85 ? -20.924 24.709 25.385 1.00 75.44 85 HIS A N 1
ATOM 669 C CA . HIS A 1 85 ? -20.936 25.326 26.715 1.00 75.44 85 HIS A CA 1
ATOM 670 C C . HIS A 1 85 ? -20.756 26.853 26.681 1.00 75.44 85 HIS A C 1
ATOM 672 O O . HIS A 1 85 ? -21.247 27.528 27.572 1.00 75.44 85 HIS A O 1
ATOM 678 N N . ASP A 1 86 ? -20.078 27.394 25.664 1.00 68.25 86 ASP A N 1
ATOM 679 C CA . ASP A 1 86 ? -19.932 28.844 25.426 1.00 68.25 86 ASP A CA 1
ATOM 680 C C . ASP A 1 86 ? -21.178 29.476 24.746 1.00 68.25 86 ASP A C 1
ATOM 682 O O . ASP A 1 86 ? -21.210 30.682 24.505 1.00 68.25 86 ASP A O 1
ATOM 686 N N . GLY A 1 87 ? -22.188 28.667 24.392 1.00 60.06 87 GLY A N 1
ATOM 687 C CA . GLY A 1 87 ? -23.426 29.092 23.721 1.00 60.06 87 GLY A CA 1
ATOM 688 C C . GLY A 1 87 ? -24.671 29.215 24.617 1.00 60.06 87 GLY A C 1
ATOM 689 O O . GLY A 1 87 ? -25.736 29.545 24.090 1.00 60.06 87 GLY A O 1
ATOM 690 N N . GLU A 1 88 ? -24.551 28.951 25.923 1.00 47.09 88 GLU A N 1
ATOM 691 C CA . GLU A 1 88 ? -25.555 29.212 26.981 1.00 47.09 88 GLU A CA 1
ATOM 692 C C . GLU A 1 88 ? -25.112 30.390 27.861 1.00 47.09 88 GLU A C 1
ATOM 694 O O . GLU A 1 88 ? -25.993 31.192 28.250 1.00 47.09 88 GLU A O 1
#

pLDDT: mean 88.14, std 8.37, range [47.09, 95.31]